Protein AF-A0A842P3V4-F1 (afdb_monomer)

Structure (mmCIF, N/CA/C/O backbone):
data_AF-A0A842P3V4-F1
#
_entry.id   AF-A0A842P3V4-F1
#
loop_
_atom_site.group_PDB
_atom_site.id
_atom_site.type_symbol
_atom_site.label_atom_id
_atom_site.label_alt_id
_atom_site.label_comp_id
_atom_site.label_asym_id
_atom_site.label_entity_id
_atom_site.label_seq_id
_atom_site.pdbx_PDB_ins_code
_atom_site.Cartn_x
_atom_site.Cartn_y
_atom_site.Cartn_z
_atom_site.occupancy
_atom_site.B_iso_or_equiv
_atom_site.auth_seq_id
_atom_site.auth_comp_id
_atom_site.auth_asym_id
_atom_site.auth_atom_id
_atom_site.pdbx_PDB_model_num
ATOM 1 N N . MET A 1 1 ? -16.301 8.585 -8.966 1.00 45.53 1 MET A N 1
ATOM 2 C CA . MET A 1 1 ? -15.143 7.927 -8.323 1.00 45.53 1 MET A CA 1
ATOM 3 C C . MET A 1 1 ? -14.813 6.721 -9.181 1.00 45.53 1 MET A C 1
ATOM 5 O O . MET A 1 1 ? -15.722 5.940 -9.409 1.00 45.53 1 MET A O 1
ATOM 9 N N . ILE A 1 2 ? -13.603 6.637 -9.740 1.00 45.47 2 ILE A N 1
ATOM 10 C CA . ILE A 1 2 ? -13.222 5.548 -10.657 1.00 45.47 2 ILE A CA 1
ATOM 11 C C . ILE A 1 2 ? -13.081 4.272 -9.825 1.00 45.47 2 ILE A C 1
ATOM 13 O O . ILE A 1 2 ? -12.357 4.269 -8.826 1.00 45.47 2 ILE A O 1
ATOM 17 N N . SER A 1 3 ? -13.810 3.220 -10.190 1.00 55.25 3 SER A N 1
ATOM 18 C CA . SER A 1 3 ? -13.686 1.914 -9.541 1.00 55.25 3 SER A CA 1
ATOM 19 C C . SER A 1 3 ? -12.255 1.393 -9.708 1.00 55.25 3 SER A C 1
ATOM 21 O O . SER A 1 3 ? -11.643 1.608 -10.748 1.00 55.25 3 SER A O 1
ATOM 23 N N . VAL A 1 4 ? -11.705 0.657 -8.735 1.00 56.00 4 VAL A N 1
ATOM 24 C CA . VAL A 1 4 ? -10.395 -0.021 -8.900 1.00 56.00 4 VAL A CA 1
ATOM 25 C C . VAL A 1 4 ? -10.371 -0.886 -10.172 1.00 56.00 4 VAL A C 1
ATOM 27 O O . VAL A 1 4 ? -9.328 -1.035 -10.799 1.00 56.00 4 VAL A O 1
ATOM 30 N N . ARG A 1 5 ? -11.538 -1.388 -10.603 1.00 50.50 5 ARG A N 1
ATO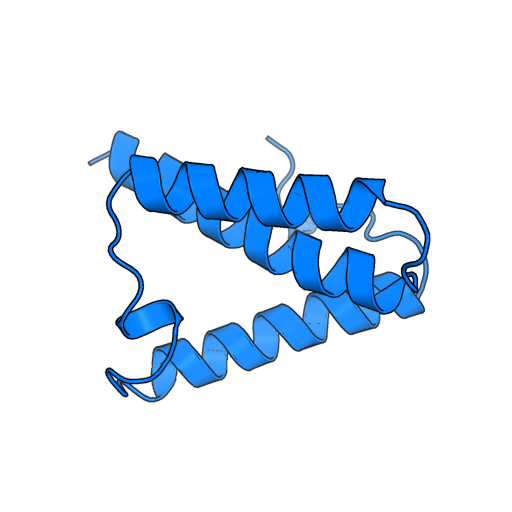M 31 C CA . ARG A 1 5 ? -11.720 -2.153 -11.849 1.00 50.50 5 ARG A CA 1
ATOM 32 C C . ARG A 1 5 ? -11.636 -1.318 -13.132 1.00 50.50 5 ARG A C 1
ATOM 34 O O . ARG A 1 5 ? -11.473 -1.887 -14.200 1.00 50.50 5 ARG A O 1
ATOM 41 N N . GLU A 1 6 ? -11.773 -0.002 -13.027 1.00 50.41 6 GLU A N 1
ATOM 42 C CA . GLU A 1 6 ? -11.780 0.956 -14.141 1.00 50.41 6 GLU A CA 1
ATOM 43 C C . GLU A 1 6 ? -10.473 1.761 -14.225 1.00 50.41 6 GLU A C 1
ATOM 45 O O . GLU A 1 6 ? -10.307 2.578 -15.129 1.00 50.41 6 GLU A O 1
ATOM 50 N N . LYS A 1 7 ? -9.533 1.558 -13.288 1.00 59.91 7 LYS A N 1
ATOM 51 C CA . LYS A 1 7 ? -8.208 2.182 -13.348 1.00 59.91 7 LYS A CA 1
ATOM 52 C C . LYS A 1 7 ? -7.385 1.534 -14.460 1.00 59.91 7 LYS A C 1
ATOM 54 O O . LYS A 1 7 ? -7.138 0.330 -14.425 1.00 59.91 7 LYS A O 1
ATOM 59 N N . ASP A 1 8 ? -6.874 2.346 -15.382 1.00 64.50 8 ASP A N 1
ATOM 60 C CA . ASP A 1 8 ? -5.725 1.937 -16.184 1.00 64.50 8 ASP A CA 1
ATOM 61 C C . ASP A 1 8 ? -4.497 1.906 -15.266 1.00 64.50 8 ASP A C 1
ATOM 63 O O . ASP A 1 8 ? -3.932 2.934 -14.898 1.00 64.50 8 ASP A O 1
ATOM 67 N N . LEU A 1 9 ? -4.141 0.703 -14.820 1.00 66.25 9 LEU A N 1
ATOM 68 C CA . LEU A 1 9 ? -3.040 0.441 -13.891 1.00 66.25 9 LEU A CA 1
ATOM 69 C C . LEU A 1 9 ? -1.656 0.605 -14.564 1.00 66.25 9 LEU A C 1
ATOM 71 O O . LEU A 1 9 ? -0.670 0.080 -14.072 1.00 66.25 9 LEU A O 1
ATOM 75 N N . GLY A 1 10 ? -1.552 1.280 -15.711 1.00 69.62 10 GLY A N 1
ATOM 76 C CA . GLY A 1 10 ? -0.273 1.550 -16.365 1.00 69.62 10 GLY A CA 1
ATOM 77 C C . GLY A 1 10 ? 0.440 0.291 -16.883 1.00 69.62 10 GLY A C 1
ATOM 78 O O . GLY A 1 10 ? -0.181 -0.608 -17.467 1.00 69.62 10 GLY A O 1
ATOM 79 N N . ASN A 1 11 ? 1.768 0.251 -16.717 1.00 83.38 11 ASN A N 1
ATOM 80 C CA . ASN A 1 11 ? 2.633 -0.818 -17.234 1.00 83.38 11 ASN A CA 1
ATOM 81 C C . ASN A 1 11 ? 2.518 -2.136 -16.436 1.00 83.38 11 ASN A C 1
ATOM 83 O O . ASN A 1 11 ? 1.892 -2.207 -15.379 1.00 83.38 11 ASN A O 1
ATOM 87 N N . ALA A 1 12 ? 3.084 -3.214 -16.989 1.00 88.94 12 ALA A N 1
ATOM 88 C CA . ALA A 1 12 ? 2.969 -4.563 -16.426 1.00 88.94 12 ALA A CA 1
ATOM 89 C C . ALA A 1 12 ? 3.568 -4.679 -15.015 1.00 88.94 12 ALA A C 1
ATOM 91 O O . ALA A 1 12 ? 2.969 -5.312 -14.152 1.00 88.94 12 ALA A O 1
ATOM 92 N N . GLU A 1 13 ? 4.698 -4.017 -14.776 1.00 90.12 13 GLU A N 1
ATOM 93 C CA . GLU A 1 13 ? 5.407 -4.035 -13.496 1.00 90.12 13 GLU A CA 1
ATOM 94 C C . GLU A 1 13 ? 4.579 -3.361 -12.386 1.00 90.12 13 GLU A C 1
ATOM 96 O O . GLU A 1 13 ? 4.419 -3.909 -11.296 1.00 90.12 13 GLU A O 1
ATOM 101 N N . PHE A 1 14 ? 3.936 -2.228 -12.688 1.00 89.44 14 PHE A N 1
ATOM 102 C CA . PHE A 1 14 ? 2.969 -1.610 -11.781 1.00 89.44 14 PHE A CA 1
ATOM 103 C C . PHE A 1 14 ? 1.804 -2.549 -11.462 1.00 89.44 14 PHE A C 1
ATOM 105 O O . PHE A 1 14 ? 1.425 -2.711 -10.298 1.00 89.44 14 PHE A O 1
ATOM 112 N N . LYS A 1 15 ? 1.212 -3.166 -12.494 1.00 89.31 15 LYS A N 1
ATOM 113 C CA . LYS A 1 15 ? 0.077 -4.091 -12.332 1.00 89.31 15 LYS A CA 1
ATOM 114 C C . LYS A 1 15 ? 0.444 -5.258 -11.427 1.00 89.31 15 LYS A C 1
ATOM 116 O O . LYS A 1 15 ? -0.352 -5.638 -10.571 1.00 89.31 15 LYS A O 1
ATOM 121 N N . GLU A 1 16 ? 1.644 -5.793 -11.599 1.00 91.88 16 GLU A N 1
ATOM 122 C CA . GLU A 1 16 ? 2.170 -6.878 -10.787 1.00 91.88 16 GLU A CA 1
ATOM 123 C C . GLU A 1 16 ? 2.291 -6.476 -9.312 1.00 91.88 16 GLU A C 1
ATO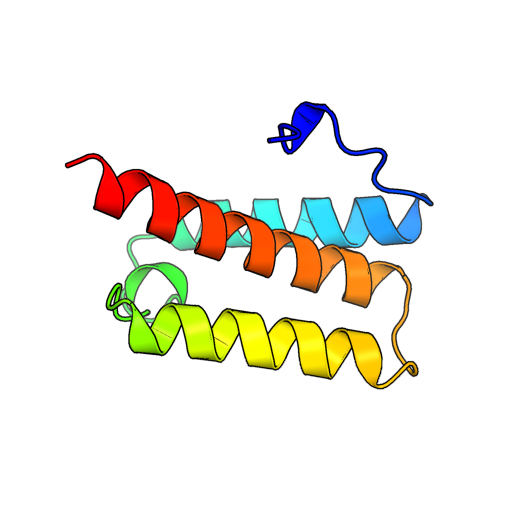M 125 O O . GLU A 1 16 ? 1.781 -7.187 -8.442 1.00 91.88 16 GLU A O 1
ATOM 130 N N . GLY A 1 17 ? 2.873 -5.310 -9.018 1.00 91.75 17 GLY A N 1
ATOM 131 C CA . GLY A 1 17 ? 2.958 -4.795 -7.650 1.00 91.75 17 GLY A CA 1
ATOM 132 C C . GLY A 1 17 ? 1.582 -4.584 -7.018 1.00 91.75 17 GLY A C 1
ATOM 133 O O . GLY A 1 17 ? 1.326 -5.021 -5.893 1.00 91.75 17 GLY A O 1
ATOM 134 N N . TYR A 1 18 ? 0.657 -3.987 -7.773 1.00 90.38 18 TYR A N 1
ATOM 135 C CA . TYR A 1 18 ? -0.711 -3.726 -7.327 1.00 90.38 18 TYR A CA 1
ATOM 136 C C . TYR A 1 18 ? -1.465 -5.020 -6.977 1.00 90.38 18 TYR A C 1
ATOM 138 O O . TYR A 1 18 ? -2.091 -5.118 -5.918 1.00 90.38 18 TYR A O 1
ATOM 146 N N . LEU A 1 19 ? -1.392 -6.036 -7.843 1.00 91.12 19 LEU A N 1
ATOM 147 C CA . LEU A 1 19 ? -2.059 -7.321 -7.623 1.00 91.12 19 LEU A CA 1
ATOM 148 C C . LEU A 1 19 ? -1.426 -8.110 -6.470 1.00 91.12 19 LEU A C 1
ATOM 150 O O . LEU A 1 19 ? -2.161 -8.686 -5.667 1.00 91.12 19 LEU A O 1
ATOM 154 N N . ASN A 1 20 ? -0.095 -8.092 -6.343 1.00 93.50 20 ASN A N 1
ATOM 155 C CA . ASN A 1 20 ? 0.606 -8.738 -5.231 1.00 93.50 20 ASN A CA 1
ATOM 156 C C . ASN A 1 20 ? 0.202 -8.145 -3.878 1.00 93.50 20 ASN A C 1
ATOM 158 O O . ASN A 1 20 ? -0.090 -8.893 -2.942 1.00 93.50 20 ASN A O 1
ATOM 162 N N . ALA A 1 21 ? 0.106 -6.816 -3.784 1.00 91.25 21 ALA A N 1
ATOM 163 C CA . ALA A 1 21 ? -0.382 -6.159 -2.577 1.00 91.25 21 ALA A CA 1
ATOM 164 C C . ALA A 1 21 ? -1.799 -6.625 -2.220 1.00 91.25 21 ALA A C 1
ATOM 166 O O . ALA A 1 21 ? -2.041 -7.034 -1.086 1.00 91.25 21 ALA A O 1
ATOM 167 N N . LEU A 1 22 ? -2.732 -6.625 -3.179 1.00 88.75 22 LEU A N 1
ATOM 168 C CA . LEU A 1 22 ? -4.106 -7.081 -2.939 1.00 88.75 22 LEU A CA 1
ATOM 169 C C . LEU A 1 22 ? -4.178 -8.553 -2.516 1.00 88.75 22 LEU A C 1
ATOM 171 O O . LEU A 1 22 ? -4.961 -8.891 -1.627 1.00 88.75 22 LEU A O 1
ATOM 175 N N . ALA A 1 23 ? -3.363 -9.424 -3.111 1.00 89.44 23 ALA A N 1
ATOM 176 C CA . ALA A 1 23 ? -3.292 -10.828 -2.723 1.00 89.44 23 ALA A CA 1
ATOM 177 C C . ALA A 1 23 ? -2.793 -10.985 -1.277 1.00 89.44 23 ALA A C 1
ATOM 179 O O . ALA A 1 23 ? -3.445 -11.659 -0.477 1.00 89.44 23 ALA A O 1
ATOM 180 N N . GLY A 1 24 ? -1.701 -10.305 -0.911 1.00 87.25 24 GLY A N 1
ATOM 181 C CA . GLY A 1 24 ? -1.171 -10.312 0.455 1.00 87.25 24 GLY A CA 1
ATOM 182 C C . GLY A 1 24 ? -2.166 -9.756 1.477 1.00 87.25 24 GLY A C 1
ATOM 183 O O . GLY A 1 24 ? -2.361 -10.339 2.541 1.00 87.25 24 GLY A O 1
ATOM 184 N N . LEU A 1 25 ? -2.878 -8.685 1.117 1.00 85.06 25 LEU A N 1
ATOM 185 C CA . LEU A 1 25 ? -3.958 -8.102 1.915 1.00 85.06 25 LEU A CA 1
ATOM 186 C C . LEU A 1 25 ? -5.102 -9.102 2.151 1.00 85.06 25 LEU A C 1
ATOM 188 O O . LEU A 1 25 ? -5.600 -9.223 3.268 1.00 85.06 25 LEU A O 1
ATOM 192 N N . LEU A 1 26 ? -5.518 -9.852 1.128 1.00 84.44 26 LEU A N 1
ATOM 193 C CA . LEU A 1 26 ? -6.559 -10.875 1.273 1.00 84.44 26 LEU A CA 1
ATOM 194 C C . LEU A 1 26 ? -6.115 -12.029 2.174 1.00 84.44 26 LEU A C 1
ATOM 196 O O . LEU A 1 26 ? -6.918 -12.509 2.973 1.00 84.44 26 LEU A O 1
ATOM 200 N N . VAL A 1 27 ? -4.860 -12.467 2.058 1.00 83.94 27 VAL A N 1
ATOM 201 C CA . VAL A 1 27 ? -4.287 -13.499 2.935 1.00 83.94 27 VAL A CA 1
ATOM 202 C C . VAL A 1 27 ? -4.265 -13.007 4.381 1.00 83.94 27 VAL A C 1
ATOM 204 O O . VAL A 1 27 ? -4.789 -13.684 5.261 1.00 83.94 27 VAL A O 1
ATOM 207 N N . SER A 1 28 ? -3.760 -11.793 4.597 1.00 81.12 28 SER A N 1
ATOM 208 C CA . SER A 1 28 ? -3.685 -11.138 5.904 1.00 81.12 28 SER A CA 1
ATOM 209 C C . SER A 1 28 ? -5.060 -10.945 6.557 1.00 81.12 28 SER A C 1
ATOM 211 O O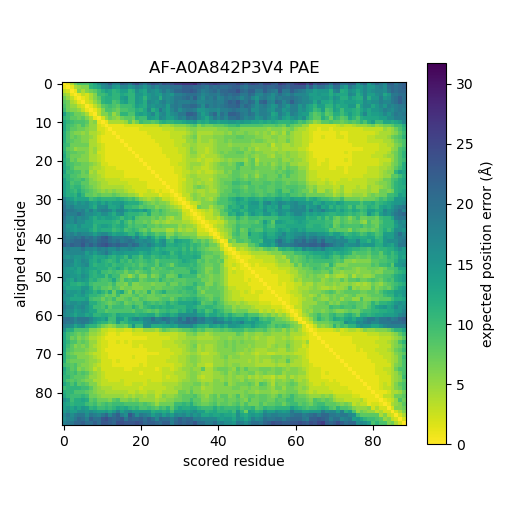 . SER A 1 28 ? -5.219 -11.115 7.761 1.00 81.12 28 SER A O 1
ATOM 213 N N . TYR A 1 29 ? -6.090 -10.617 5.776 1.00 77.31 29 TYR A N 1
ATOM 214 C CA . TYR A 1 29 ? -7.449 -10.492 6.303 1.00 77.31 29 TYR A CA 1
ATOM 215 C C . TYR A 1 29 ? -8.069 -11.851 6.662 1.00 77.31 29 TYR A C 1
ATOM 217 O O . TYR A 1 29 ? -8.816 -11.961 7.630 1.00 77.31 29 TYR A O 1
ATOM 225 N N . ARG A 1 30 ? -7.776 -12.896 5.879 1.00 79.44 30 ARG A N 1
ATOM 226 C CA . ARG A 1 30 ? -8.334 -14.244 6.079 1.00 79.44 30 ARG A CA 1
ATOM 227 C C . ARG A 1 30 ? -7.668 -15.019 7.210 1.00 79.44 30 ARG A C 1
ATOM 229 O O . ARG A 1 30 ? -8.298 -15.932 7.734 1.00 79.44 30 ARG A O 1
ATOM 236 N N . SER A 1 31 ? -6.425 -14.693 7.558 1.00 79.94 31 SER A N 1
ATOM 237 C CA . SER A 1 31 ? -5.689 -15.369 8.631 1.00 79.94 31 SER A CA 1
ATOM 238 C C . SER A 1 31 ? -6.352 -15.183 10.002 1.00 79.94 31 SER A C 1
ATOM 240 O O . SER A 1 31 ? -6.242 -16.061 10.852 1.00 79.94 31 SER A O 1
ATOM 242 N N . GLY A 1 32 ? -7.026 -14.044 10.219 1.00 65.75 32 GLY A N 1
ATOM 243 C CA . GLY A 1 32 ? -7.527 -13.631 11.532 1.00 65.75 32 GLY A CA 1
ATOM 244 C C . GLY A 1 32 ? -6.425 -13.359 12.565 1.00 65.75 32 GLY A C 1
ATOM 245 O O . GLY A 1 32 ? -6.737 -13.179 13.738 1.00 65.75 32 GLY A O 1
ATOM 246 N N . ASP A 1 33 ? -5.151 -13.335 12.160 1.00 72.56 33 ASP A N 1
ATOM 247 C CA . ASP A 1 33 ? -4.013 -13.143 13.060 1.00 72.56 33 ASP A CA 1
ATOM 248 C C . ASP A 1 33 ? -3.925 -11.675 13.494 1.00 72.56 33 ASP A C 1
ATOM 250 O O . ASP A 1 33 ? -3.820 -10.779 12.661 1.00 72.56 33 ASP A O 1
ATOM 254 N N . GLU A 1 34 ? -3.942 -11.401 14.797 1.00 63.44 34 GLU A N 1
ATOM 255 C CA . GLU A 1 34 ? -3.846 -10.041 15.348 1.00 63.44 34 GLU A CA 1
ATOM 256 C C . GLU A 1 34 ? -2.478 -9.378 15.108 1.00 63.44 34 GLU A C 1
ATOM 258 O O . GLU A 1 34 ? -2.317 -8.173 15.308 1.00 63.44 34 GLU A O 1
ATOM 263 N N . ARG A 1 35 ? -1.466 -10.143 14.683 1.00 65.25 35 ARG A N 1
ATOM 264 C CA . ARG A 1 35 ? -0.156 -9.620 14.268 1.00 65.25 35 ARG A CA 1
ATOM 265 C C . ARG A 1 35 ? -0.185 -9.069 12.850 1.00 65.25 35 ARG A C 1
ATOM 267 O O . ARG A 1 35 ? 0.678 -8.262 12.498 1.00 65.25 35 ARG A O 1
ATOM 274 N N . ASP A 1 36 ? -1.174 -9.467 12.059 1.00 69.81 36 ASP A N 1
ATOM 275 C CA . ASP A 1 36 ? -1.316 -9.003 10.696 1.00 69.81 36 ASP A CA 1
ATOM 276 C C . ASP A 1 36 ? -1.787 -7.556 10.666 1.00 69.81 36 ASP A C 1
ATOM 278 O O . ASP A 1 36 ? -2.754 -7.165 11.324 1.00 69.81 36 ASP A O 1
ATOM 282 N N . PHE A 1 37 ? -1.112 -6.748 9.851 1.00 67.69 37 PHE A N 1
ATOM 283 C CA . PHE A 1 37 ? -1.335 -5.308 9.812 1.00 67.69 37 PHE A CA 1
ATOM 284 C C . PHE A 1 37 ? -2.808 -4.946 9.587 1.00 67.69 37 PHE A C 1
ATOM 286 O O . PHE A 1 37 ? -3.301 -4.020 10.215 1.00 67.69 37 PHE A O 1
ATOM 293 N N . LEU A 1 38 ? -3.547 -5.674 8.743 1.00 67.00 38 LEU A N 1
ATOM 294 C CA . LEU A 1 38 ? -4.965 -5.378 8.502 1.00 67.00 38 LEU A CA 1
ATOM 295 C C . LEU A 1 38 ? -5.896 -5.667 9.679 1.00 67.00 38 LEU A C 1
ATOM 297 O O . LEU A 1 38 ? -6.964 -5.045 9.744 1.00 67.00 38 LEU A O 1
ATOM 301 N N . ASN A 1 39 ? -5.509 -6.597 10.548 1.00 66.06 39 ASN A N 1
ATOM 302 C CA . ASN A 1 39 ? -6.275 -7.005 11.722 1.00 66.06 39 ASN A CA 1
ATOM 303 C C . ASN A 1 39 ? -5.869 -6.163 12.941 1.00 66.06 39 ASN A C 1
ATOM 305 O O . ASN A 1 39 ? -6.715 -5.840 13.769 1.00 66.06 39 ASN A O 1
ATOM 309 N N . LYS A 1 40 ? -4.600 -5.732 12.996 1.00 65.25 40 LYS A N 1
ATOM 310 C CA . LYS A 1 40 ? -4.048 -4.855 14.037 1.00 65.25 40 LYS A CA 1
ATOM 311 C C . LYS A 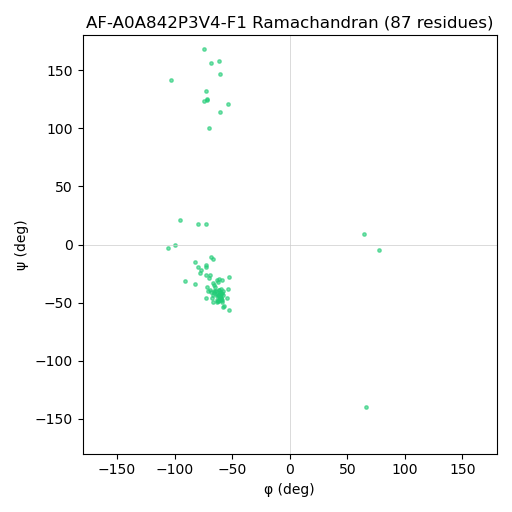1 40 ? -4.313 -3.368 13.814 1.00 65.25 40 LYS A C 1
ATOM 313 O O . LYS A 1 40 ? -4.400 -2.619 14.783 1.00 65.25 40 LYS A O 1
ATOM 318 N N . ALA A 1 41 ? -4.343 -2.910 12.561 1.00 62.84 41 ALA A N 1
ATOM 319 C CA . ALA A 1 41 ? -4.386 -1.485 12.253 1.00 62.84 41 ALA A CA 1
ATOM 320 C C . ALA A 1 41 ? -5.649 -0.859 12.842 1.00 62.84 41 ALA A C 1
ATOM 322 O O . ALA A 1 41 ? -6.768 -1.143 12.401 1.00 62.84 41 ALA A O 1
ATOM 323 N N . GLU A 1 42 ? -5.455 0.029 13.820 1.00 57.94 42 GLU A N 1
ATOM 324 C CA . GLU A 1 42 ? -6.537 0.805 14.400 1.00 57.94 42 GLU A CA 1
ATOM 325 C C . GLU A 1 42 ? -7.291 1.522 13.280 1.00 57.94 42 GLU A C 1
ATOM 327 O O . GLU A 1 42 ? -6.752 2.284 12.473 1.00 57.94 42 GLU A O 1
ATOM 332 N N . THR A 1 43 ? -8.585 1.230 13.197 1.00 60.78 43 THR A N 1
ATOM 333 C CA . THR A 1 43 ? -9.453 1.702 12.116 1.00 60.78 43 THR A CA 1
ATOM 334 C C . THR A 1 43 ? -9.916 3.149 12.319 1.00 60.78 43 THR A C 1
ATOM 336 O O . THR A 1 43 ? -10.908 3.579 11.709 1.00 60.78 43 THR A O 1
ATOM 339 N N . ASP A 1 44 ? -9.239 3.899 13.189 1.00 65.06 44 ASP A N 1
ATOM 340 C CA . ASP A 1 44 ? -9.518 5.304 13.429 1.00 65.06 44 ASP A CA 1
ATOM 341 C C . ASP A 1 44 ? -9.139 6.145 12.190 1.00 65.06 44 ASP A C 1
ATOM 343 O O . ASP A 1 44 ? -8.379 5.742 11.301 1.00 65.06 44 ASP A O 1
ATOM 347 N N . ALA A 1 45 ? -9.761 7.312 12.042 1.00 65.56 45 ALA A N 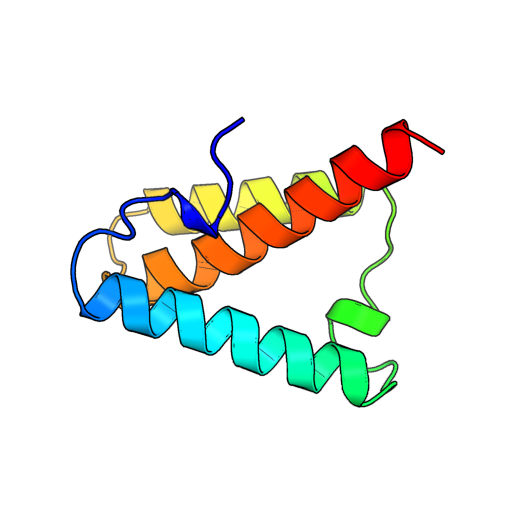1
ATOM 348 C CA . ALA A 1 45 ? -9.574 8.148 10.857 1.00 65.56 45 ALA A CA 1
ATOM 349 C C . ALA A 1 45 ? -8.174 8.792 10.767 1.00 65.56 45 ALA A C 1
ATOM 351 O O . ALA A 1 45 ? -7.682 9.035 9.662 1.00 65.56 45 ALA A O 1
ATOM 352 N N . LYS A 1 46 ? -7.524 9.055 11.904 1.00 72.25 46 LYS A N 1
ATOM 353 C CA . LYS A 1 46 ? -6.204 9.687 12.006 1.00 72.25 46 LYS A CA 1
ATOM 354 C C . LYS A 1 46 ? -5.106 8.723 11.559 1.00 72.25 46 LYS A C 1
ATOM 356 O O . LYS A 1 46 ? -4.285 9.101 10.721 1.00 72.25 46 LYS A O 1
ATOM 361 N N . SER A 1 47 ? -5.148 7.477 12.024 1.00 69.19 47 SER A N 1
ATOM 362 C CA . SER A 1 47 ? -4.202 6.424 11.634 1.00 69.19 47 SER A CA 1
ATOM 363 C C . SER A 1 47 ? -4.276 6.135 10.131 1.00 69.19 47 SER A C 1
ATOM 365 O O . SER A 1 47 ? -3.257 6.139 9.440 1.00 69.19 47 SER A O 1
ATOM 367 N N . ARG A 1 48 ? -5.489 6.048 9.566 1.00 70.12 48 ARG A N 1
ATOM 368 C CA . ARG A 1 48 ? -5.692 5.857 8.114 1.00 70.12 48 ARG A CA 1
ATOM 369 C C . ARG A 1 48 ? -5.159 7.011 7.264 1.00 70.12 48 ARG A C 1
ATOM 371 O O . ARG A 1 48 ? -4.514 6.773 6.243 1.00 70.12 48 ARG A O 1
ATOM 378 N N . ASN A 1 49 ? -5.388 8.255 7.685 1.00 72.31 49 ASN A N 1
ATOM 379 C CA . ASN A 1 49 ? -4.845 9.422 6.987 1.00 72.31 49 ASN A CA 1
ATOM 380 C C . ASN A 1 49 ? -3.313 9.482 7.064 1.00 72.31 49 ASN A C 1
ATOM 382 O O . ASN A 1 49 ? -2.677 9.881 6.086 1.00 72.31 49 ASN A O 1
ATOM 386 N N . SER A 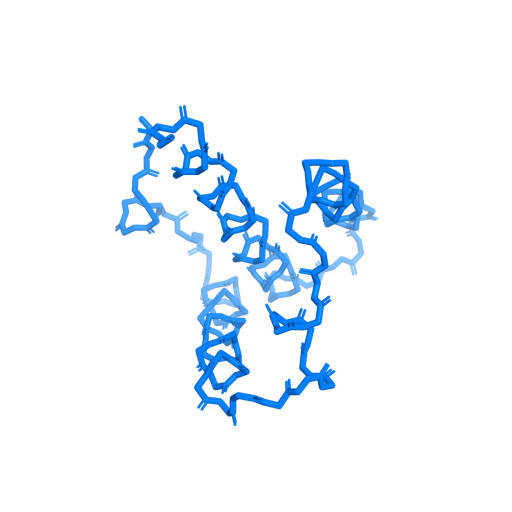1 50 ? -2.724 9.051 8.184 1.00 77.38 50 SER A N 1
ATOM 387 C CA . SER A 1 50 ? -1.271 8.946 8.339 1.00 77.38 50 SER A CA 1
ATOM 388 C C . SER A 1 50 ? -0.672 7.935 7.360 1.00 77.38 50 SER A C 1
ATOM 390 O O . SER A 1 50 ? 0.232 8.293 6.607 1.00 77.38 50 SER A O 1
ATOM 392 N N . TYR A 1 51 ? -1.228 6.720 7.271 1.00 73.06 51 TYR A N 1
ATOM 393 C CA . TYR A 1 51 ? -0.758 5.708 6.315 1.00 73.06 51 TYR A CA 1
ATOM 394 C C . TYR A 1 51 ? -0.885 6.181 4.868 1.00 73.06 51 TYR A C 1
ATOM 396 O O . TYR A 1 51 ? 0.065 6.098 4.096 1.00 73.06 51 TYR A O 1
ATOM 404 N N . LYS A 1 52 ? -2.026 6.779 4.510 1.00 72.44 52 LYS A N 1
ATOM 405 C CA . LYS A 1 52 ? -2.236 7.355 3.176 1.00 72.44 52 LYS A CA 1
ATOM 406 C C . LYS A 1 52 ? -1.196 8.424 2.831 1.00 72.44 52 LYS A C 1
ATOM 408 O O . LYS A 1 52 ? -0.753 8.493 1.685 1.00 72.44 52 LYS A O 1
ATOM 413 N N . LYS A 1 53 ? -0.831 9.274 3.795 1.00 80.50 53 LYS A N 1
ATOM 414 C CA . LYS A 1 53 ? 0.219 10.282 3.615 1.00 80.50 53 LYS A CA 1
ATOM 415 C C . LYS A 1 53 ? 1.580 9.616 3.426 1.00 80.50 53 LYS A C 1
ATOM 417 O O . LYS A 1 53 ? 2.237 9.917 2.441 1.00 80.50 53 LYS A O 1
ATOM 422 N N . GLN A 1 54 ? 1.949 8.673 4.291 1.00 78.06 54 GLN A N 1
ATOM 423 C CA . GLN A 1 54 ? 3.225 7.955 4.207 1.00 78.06 54 GLN A CA 1
ATOM 424 C C . GLN A 1 54 ? 3.392 7.229 2.867 1.00 78.06 54 GLN A C 1
ATOM 426 O O . GLN A 1 54 ? 4.433 7.363 2.240 1.00 78.06 54 GLN A O 1
ATOM 431 N N . PHE A 1 55 ? 2.353 6.554 2.367 1.00 74.06 55 PHE A N 1
ATOM 432 C CA . PHE A 1 55 ? 2.408 5.897 1.056 1.00 74.06 55 PHE A CA 1
ATOM 433 C C . PHE A 1 55 ? 2.561 6.885 -0.101 1.00 74.06 55 PHE A C 1
ATOM 435 O O . PHE A 1 55 ? 3.261 6.606 -1.068 1.00 74.06 55 PHE A O 1
ATOM 442 N N . ARG A 1 56 ? 1.921 8.054 -0.018 1.00 71.62 56 ARG A N 1
ATOM 443 C CA . ARG A 1 56 ? 2.072 9.099 -1.041 1.00 71.62 56 ARG A CA 1
ATOM 444 C C . ARG A 1 56 ? 3.441 9.751 -1.007 1.00 71.62 56 ARG A C 1
ATOM 446 O O . ARG A 1 56 ? 3.958 10.072 -2.069 1.00 71.62 56 ARG A O 1
ATOM 453 N N . ASP A 1 57 ? 3.969 9.987 0.185 1.00 79.00 57 ASP A N 1
ATOM 454 C CA . ASP A 1 57 ? 5.293 10.570 0.367 1.00 79.00 57 ASP A CA 1
ATOM 455 C C . ASP A 1 57 ? 6.350 9.586 -0.145 1.00 79.00 57 ASP A C 1
ATOM 457 O O . ASP A 1 57 ? 7.170 9.976 -0.965 1.00 79.00 57 ASP A O 1
ATOM 461 N N . PHE A 1 58 ? 6.207 8.294 0.178 1.00 71.31 58 PHE A N 1
ATOM 462 C CA . PHE A 1 58 ? 7.031 7.224 -0.383 1.00 71.31 58 PHE A CA 1
ATOM 463 C C . PHE A 1 58 ? 7.029 7.286 -1.919 1.00 71.31 58 PHE A C 1
ATOM 465 O O . PHE A 1 58 ? 8.081 7.492 -2.510 1.00 71.31 58 PHE A O 1
ATOM 472 N N . VAL A 1 59 ? 5.867 7.252 -2.578 1.00 68.12 59 VAL A N 1
ATOM 473 C CA . VAL A 1 59 ? 5.781 7.316 -4.056 1.00 68.12 59 VAL A CA 1
ATOM 474 C C . VAL A 1 59 ? 6.402 8.587 -4.658 1.00 68.12 59 VAL A C 1
ATOM 476 O O . VAL A 1 59 ? 6.903 8.561 -5.782 1.00 68.12 59 VAL A O 1
ATOM 479 N N . LYS A 1 60 ? 6.386 9.712 -3.937 1.00 70.44 60 LYS A N 1
ATOM 480 C CA . LYS A 1 60 ? 6.934 10.989 -4.419 1.00 70.44 60 LYS A CA 1
ATOM 481 C C . LYS A 1 60 ? 8.455 11.073 -4.372 1.00 70.44 60 LYS A C 1
ATOM 483 O O . LYS A 1 60 ? 9.006 11.865 -5.133 1.00 70.44 60 LYS A O 1
ATOM 488 N N . ASP A 1 61 ? 9.118 10.272 -3.542 1.00 73.44 61 ASP A N 1
ATOM 489 C CA . ASP A 1 61 ? 10.579 10.299 -3.408 1.00 73.44 61 ASP A CA 1
ATOM 490 C C . ASP A 1 61 ? 11.302 9.789 -4.675 1.00 73.44 61 ASP A C 1
ATOM 492 O O . ASP A 1 61 ? 12.502 9.994 -4.831 1.00 73.44 61 ASP A O 1
ATOM 496 N N . GLY A 1 62 ? 10.577 9.189 -5.630 1.00 62.12 62 GLY A N 1
ATOM 497 C CA . GLY A 1 62 ? 11.003 9.057 -7.031 1.00 62.12 62 GLY A CA 1
ATOM 498 C C . GLY A 1 62 ? 12.046 7.975 -7.337 1.00 62.12 62 GLY A C 1
ATOM 499 O O . GLY A 1 62 ? 12.335 7.740 -8.506 1.00 62.12 62 GLY A O 1
ATOM 500 N N . VAL A 1 63 ? 12.576 7.278 -6.325 1.00 66.06 63 VAL A N 1
ATOM 501 C CA . VAL A 1 63 ? 13.570 6.185 -6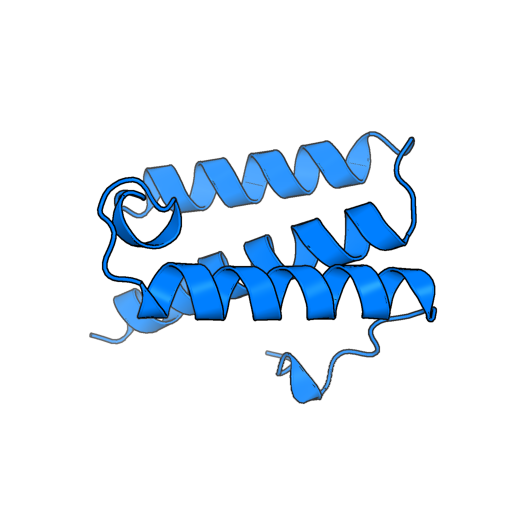.472 1.00 66.06 63 VAL A CA 1
ATOM 502 C C . VAL A 1 63 ? 12.907 4.797 -6.492 1.00 66.06 63 VAL A C 1
ATOM 504 O O . VAL A 1 63 ? 13.526 3.785 -6.182 1.00 66.06 63 VAL A O 1
ATOM 507 N N . GLN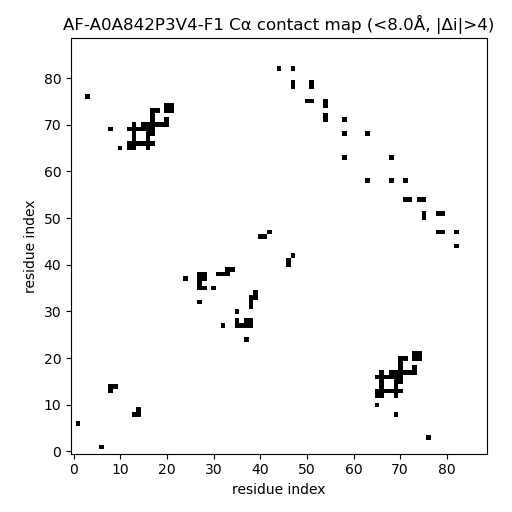 A 1 64 ? 11.620 4.723 -6.816 1.00 74.31 64 GLN A N 1
ATOM 508 C CA . GLN A 1 64 ? 10.851 3.482 -6.728 1.00 74.31 64 GLN A CA 1
ATOM 509 C C . GLN A 1 64 ? 10.631 2.832 -8.081 1.00 74.31 64 GLN A C 1
ATOM 511 O O . GLN A 1 64 ? 10.357 3.505 -9.078 1.00 74.31 64 GLN A O 1
ATOM 516 N N . SER A 1 65 ? 10.709 1.502 -8.084 1.00 86.81 65 SER A N 1
ATOM 517 C CA . SER A 1 65 ? 10.288 0.699 -9.224 1.00 86.81 65 SER A CA 1
ATOM 518 C C . SER A 1 65 ? 8.795 0.910 -9.492 1.00 86.81 65 SER A C 1
ATOM 520 O O . SER A 1 65 ? 8.026 1.293 -8.604 1.00 86.81 65 SER A O 1
ATOM 522 N N . GLN A 1 66 ? 8.349 0.640 -10.718 1.00 86.50 66 GLN A N 1
ATOM 523 C CA . GLN A 1 66 ? 6.917 0.705 -11.022 1.00 86.50 66 GLN A CA 1
ATOM 524 C C . GLN A 1 66 ? 6.134 -0.307 -10.176 1.00 86.50 66 GLN A C 1
ATOM 526 O O . GLN A 1 66 ? 5.001 -0.019 -9.786 1.00 86.50 66 GLN A O 1
ATOM 531 N N . PHE A 1 67 ? 6.769 -1.427 -9.815 1.00 89.50 67 PHE A N 1
ATOM 532 C CA . PHE A 1 67 ? 6.240 -2.422 -8.890 1.00 89.50 67 PHE A CA 1
ATOM 533 C C . PHE A 1 67 ? 5.928 -1.808 -7.524 1.00 89.50 67 PHE A C 1
ATOM 535 O O . PHE A 1 67 ? 4.794 -1.909 -7.055 1.00 89.50 67 PHE A O 1
ATOM 542 N N . ASP A 1 68 ? 6.899 -1.132 -6.903 1.00 87.00 68 ASP A N 1
ATOM 543 C CA . ASP A 1 68 ? 6.726 -0.525 -5.578 1.00 87.00 68 ASP A CA 1
ATOM 544 C C . ASP A 1 68 ? 5.587 0.498 -5.593 1.00 87.00 68 ASP A C 1
ATOM 546 O O . ASP A 1 68 ? 4.722 0.503 -4.712 1.00 87.00 68 ASP A O 1
ATOM 550 N N . ILE A 1 69 ? 5.526 1.319 -6.645 1.00 86.25 69 ILE A N 1
ATOM 551 C CA . ILE A 1 69 ? 4.460 2.307 -6.823 1.00 86.25 69 ILE A CA 1
ATOM 552 C C . ILE A 1 69 ? 3.092 1.609 -6.884 1.00 86.25 69 ILE A C 1
ATOM 554 O O . ILE A 1 69 ? 2.164 2.009 -6.174 1.00 86.25 69 ILE A O 1
ATOM 558 N N . GLY A 1 70 ? 2.963 0.551 -7.690 1.00 87.88 70 GLY A N 1
ATOM 559 C CA . GLY A 1 70 ? 1.741 -0.248 -7.786 1.00 87.88 70 GLY A CA 1
ATOM 560 C C . GLY A 1 70 ? 1.345 -0.874 -6.448 1.00 87.88 70 GLY A C 1
ATOM 561 O O . GLY A 1 70 ? 0.192 -0.756 -6.021 1.00 87.88 70 GLY A O 1
ATOM 562 N N . TYR A 1 71 ? 2.312 -1.465 -5.747 1.00 89.12 71 TYR A N 1
ATOM 563 C CA . TYR A 1 71 ? 2.122 -2.102 -4.447 1.00 89.12 71 TYR A CA 1
ATOM 564 C C . TYR A 1 71 ? 1.545 -1.117 -3.422 1.00 89.12 71 TYR A C 1
ATOM 566 O O . TYR A 1 71 ? 0.484 -1.359 -2.840 1.00 89.12 71 TYR A O 1
ATOM 574 N N . PHE A 1 72 ? 2.175 0.045 -3.242 1.00 86.06 72 PHE A N 1
ATOM 575 C CA . PHE A 1 72 ? 1.720 1.044 -2.270 1.00 86.06 72 PHE A CA 1
ATOM 576 C C . PHE A 1 72 ? 0.440 1.776 -2.693 1.00 86.06 72 PHE A C 1
ATOM 578 O O . PHE A 1 72 ? -0.346 2.202 -1.837 1.00 86.06 72 PHE A O 1
ATOM 585 N N . MET A 1 73 ? 0.160 1.875 -3.995 1.00 84.31 73 MET A N 1
ATOM 586 C CA . MET A 1 73 ? -1.121 2.394 -4.470 1.00 84.31 73 MET A CA 1
ATOM 587 C C . MET A 1 73 ? -2.306 1.503 -4.083 1.00 84.31 73 MET A C 1
ATOM 589 O O . MET A 1 73 ? -3.340 2.041 -3.680 1.00 84.31 73 MET A O 1
ATOM 593 N N . ALA A 1 74 ? -2.167 0.175 -4.142 1.00 87.94 74 ALA A N 1
ATOM 594 C CA . ALA A 1 74 ? -3.224 -0.745 -3.714 1.00 87.94 74 ALA A CA 1
ATOM 595 C C . ALA A 1 74 ? -3.574 -0.563 -2.228 1.00 87.94 74 ALA A C 1
ATOM 597 O O . ALA A 1 74 ? -4.748 -0.491 -1.853 1.00 87.94 74 ALA A O 1
ATOM 598 N N . TRP A 1 75 ? -2.554 -0.402 -1.383 1.00 84.69 75 TRP A N 1
ATOM 599 C CA . TRP A 1 75 ? -2.723 -0.091 0.037 1.00 84.69 75 TRP A CA 1
ATOM 600 C C . TRP A 1 75 ? -3.471 1.228 0.261 1.00 84.69 75 TRP A C 1
ATOM 602 O O . TRP A 1 75 ? -4.406 1.290 1.063 1.00 84.69 75 TRP A O 1
ATOM 612 N N . SER A 1 76 ? -3.094 2.280 -0.467 1.00 82.88 76 SER A N 1
ATOM 613 C CA . SER A 1 76 ? -3.740 3.594 -0.387 1.00 82.88 76 SER A CA 1
ATOM 614 C C . SER A 1 76 ? -5.222 3.541 -0.782 1.00 82.88 76 SER A C 1
ATOM 616 O O . SER A 1 76 ? -6.072 4.087 -0.070 1.00 82.88 76 SER A O 1
ATOM 618 N N . ASP A 1 77 ? -5.544 2.830 -1.868 1.00 84.00 77 ASP A N 1
ATOM 619 C CA . ASP A 1 77 ? -6.919 2.643 -2.342 1.00 84.00 77 ASP A CA 1
ATOM 620 C C . ASP A 1 77 ? -7.768 1.873 -1.313 1.00 84.00 77 ASP A C 1
ATOM 622 O O . ASP A 1 77 ? -8.886 2.291 -0.998 1.00 84.00 77 ASP A O 1
ATOM 626 N N . LEU A 1 78 ? -7.236 0.797 -0.717 1.00 82.75 78 LEU A N 1
ATOM 627 C CA . LEU A 1 78 ? -7.945 0.031 0.315 1.00 82.75 78 LEU A CA 1
ATOM 628 C C . LEU A 1 78 ? -8.248 0.883 1.557 1.00 82.75 78 LEU A C 1
ATOM 630 O O . LEU A 1 78 ? -9.355 0.828 2.104 1.00 82.75 78 LEU A O 1
ATOM 634 N N . MET A 1 79 ? -7.277 1.675 2.015 1.00 78.19 79 MET A N 1
ATOM 635 C CA . MET A 1 79 ? -7.469 2.551 3.174 1.00 78.19 79 MET A CA 1
ATOM 636 C C . MET A 1 79 ? -8.530 3.616 2.897 1.00 78.19 79 MET A C 1
ATOM 638 O O . MET A 1 79 ? -9.359 3.883 3.769 1.00 78.19 79 MET A O 1
ATOM 642 N N . GLN A 1 80 ? -8.547 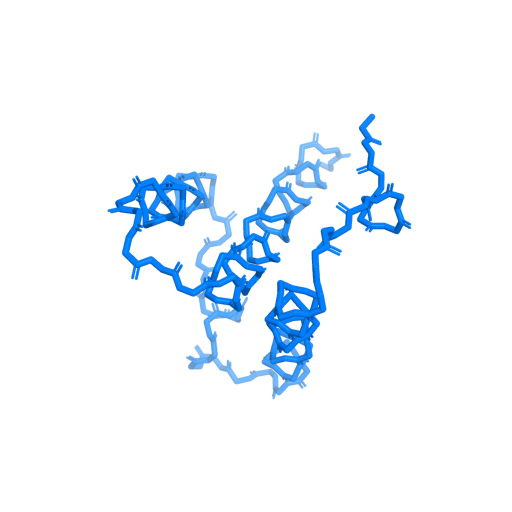4.178 1.684 1.00 78.06 80 GLN A N 1
ATOM 643 C CA . GLN A 1 80 ? -9.577 5.120 1.250 1.00 78.06 80 GLN A CA 1
ATOM 644 C C . GLN A 1 80 ? -10.965 4.470 1.237 1.00 78.06 80 GLN A C 1
ATOM 646 O O . GLN A 1 80 ? -11.884 5.012 1.847 1.00 78.06 80 GLN A O 1
ATOM 651 N N . TYR A 1 81 ? -11.101 3.281 0.643 1.00 80.31 81 TYR A N 1
ATOM 652 C CA . TYR A 1 81 ? -12.366 2.543 0.628 1.00 80.31 81 TYR A CA 1
ATOM 653 C C . TYR A 1 81 ? -12.922 2.338 2.043 1.00 80.31 81 TYR A C 1
ATOM 655 O O . TYR A 1 81 ? -14.082 2.646 2.305 1.00 80.31 81 TYR A O 1
ATOM 663 N N . ARG A 1 82 ? -12.075 1.923 2.996 1.00 73.19 82 ARG A N 1
ATOM 664 C CA . ARG A 1 82 ? -12.482 1.764 4.404 1.00 73.19 82 ARG A CA 1
ATOM 665 C C . ARG A 1 82 ? -12.925 3.082 5.054 1.00 73.19 82 ARG A C 1
ATOM 667 O O . ARG A 1 82 ? -13.730 3.064 5.987 1.00 73.19 82 ARG A O 1
ATOM 674 N N . VAL A 1 83 ? -12.346 4.223 4.666 1.00 69.19 83 VAL A N 1
ATOM 675 C CA . VAL A 1 83 ? -12.769 5.553 5.153 1.00 69.19 83 VAL A CA 1
ATOM 676 C C . VAL A 1 83 ? -14.158 5.885 4.633 1.00 69.19 83 VAL A C 1
ATOM 678 O O . VAL A 1 83 ? -15.004 6.305 5.422 1.00 69.19 83 VAL A O 1
ATOM 681 N N . ASP A 1 84 ? -14.393 5.652 3.347 1.00 72.19 84 ASP A N 1
ATOM 682 C CA . ASP A 1 84 ? -15.650 5.998 2.693 1.00 72.19 84 ASP A CA 1
ATOM 683 C C . ASP A 1 84 ? -16.808 5.123 3.190 1.00 72.19 84 ASP A C 1
ATOM 685 O O . ASP A 1 84 ? -17.870 5.653 3.509 1.00 72.19 84 ASP A O 1
ATOM 689 N N . THR A 1 85 ? -16.588 3.819 3.392 1.00 69.00 85 THR A N 1
ATOM 690 C CA . THR A 1 85 ? -17.619 2.924 3.949 1.00 69.00 85 THR A CA 1
ATOM 691 C C . THR A 1 85 ? -17.971 3.246 5.402 1.00 69.00 85 THR A C 1
ATOM 693 O O . THR A 1 85 ? -19.124 3.112 5.789 1.00 69.00 85 THR A O 1
ATOM 696 N N . LYS A 1 86 ? -17.013 3.712 6.218 1.00 59.03 86 LYS A N 1
ATOM 697 C CA . LYS A 1 86 ? -17.291 4.137 7.605 1.00 59.03 86 LYS A CA 1
ATOM 698 C C . LYS A 1 86 ? -18.042 5.467 7.709 1.00 59.03 86 LYS A C 1
ATOM 700 O O . LYS A 1 86 ? -18.575 5.751 8.768 1.00 59.03 86 LYS A O 1
ATOM 705 N N . LYS A 1 87 ? -18.041 6.306 6.668 1.00 54.78 87 LYS A N 1
ATOM 706 C CA . LYS A 1 87 ? -18.817 7.560 6.648 1.00 54.78 87 LYS A CA 1
ATOM 707 C C . LYS A 1 87 ? -20.287 7.353 6.271 1.00 54.78 87 LYS A C 1
ATOM 709 O O . LYS A 1 87 ? -21.069 8.282 6.432 1.00 54.78 87 LYS A O 1
ATOM 714 N N . GLN A 1 88 ? -20.635 6.191 5.719 1.00 46.31 88 GLN A N 1
ATOM 715 C CA . GLN A 1 88 ? -21.987 5.860 5.254 1.00 46.31 88 GLN A CA 1
ATOM 716 C C . GLN A 1 88 ? -22.788 5.009 6.253 1.00 46.31 88 GLN A C 1
ATOM 718 O O . GLN A 1 88 ? -23.936 4.680 5.968 1.00 46.31 88 GLN A O 1
ATOM 723 N N . SER A 1 89 ? -22.194 4.654 7.395 1.00 42.97 89 SER A N 1
ATOM 724 C CA . SER A 1 89 ? -22.817 3.898 8.486 1.00 42.97 89 SER A CA 1
ATOM 725 C C . SER A 1 89 ? -22.794 4.706 9.771 1.00 42.97 89 SER A C 1
ATOM 727 O O . SER A 1 89 ? -23.632 4.374 10.634 1.00 42.97 89 SER A O 1
#

Mean predicted aligned error: 8.52 Å

Radius of gyration: 13.42 Å; Cα contacts (8 Å, |Δi|>4): 77; chains: 1; bounding box: 36×26×33 Å

Foldseek 3Di:
DQDPVRDPLPDPLLVQLQVVLVVVVVVLVVVCDCPRCVNVQDLDPVSLVVLLVVLVVVVVVPPDDSSSNSNSVNVNVVSVVSVVVVVVD

Solvent-accessible surface area (backbone atoms only — not comparable to full-atom values): 5041 Å² total; per-residue (Å²): 132,84,49,85,90,68,54,83,59,77,55,72,54,17,41,50,21,24,51,52,38,51,51,52,49,51,52,37,57,69,66,73,42,65,85,28,62,78,61,50,52,64,87,49,70,66,57,46,52,49,52,45,47,52,45,50,53,58,60,65,70,67,85,64,54,54,29,54,47,21,23,43,47,40,54,40,52,53,50,48,51,56,51,57,58,62,73,76,107

Secondary structure (DSSP, 8-state):
---GGG----SHHHHHHHHHHHHHHHHHHHH--TTSHHHHS---HHHHHHHHHHHHHHHHTS---HHHHHHHHHHHHHHHHHHHHHH--

pLDDT: mean 74.28, std 12.52, range [42.97, 93.5]

Nearest PDB structures (foldseek):
  3uul-assembly1_A  TM=5.533E-01  e=2.230E+00  Rattus norvegicus
  1td6-assembly1_A  TM=4.949E-01  e=5.444E+00  Mycoplasmoides pneumoniae

Sequence (89 aa):
MISVREKDLGNAEFKEGYLNALAGLLVSYRSGDERDFLNKAETDAKSRNSYKKQFRDFVKDGVQSQFDIGYFMAWSDLMQYRVDTKKQS